Protein AF-X1PFY6-F1 (afdb_monomer)

Structure (mmCIF, N/CA/C/O backbone):
data_AF-X1PFY6-F1
#
_entry.id   AF-X1PFY6-F1
#
loop_
_atom_site.group_PDB
_atom_site.id
_atom_site.type_symbol
_atom_site.label_atom_id
_atom_site.label_alt_id
_atom_site.label_comp_id
_atom_site.label_asym_id
_atom_site.label_entity_id
_atom_site.label_seq_id
_atom_site.pdbx_PDB_ins_code
_atom_site.Cartn_x
_atom_site.Cartn_y
_atom_site.Cartn_z
_atom_site.occupancy
_atom_site.B_iso_or_equiv
_atom_site.auth_seq_id
_atom_site.auth_comp_id
_atom_site.auth_asym_id
_atom_site.auth_atom_id
_atom_site.pdbx_PDB_model_num
ATOM 1 N N . MET A 1 1 ? -3.012 1.150 -27.010 1.00 44.31 1 MET A N 1
ATOM 2 C CA . MET A 1 1 ? -1.896 1.033 -26.038 1.00 44.31 1 MET A CA 1
ATOM 3 C C . MET A 1 1 ? -0.850 2.129 -26.249 1.00 44.31 1 MET A C 1
ATOM 5 O O . MET A 1 1 ? -0.435 2.720 -25.262 1.00 44.31 1 MET A O 1
ATOM 9 N N . HIS A 1 2 ? -0.508 2.474 -27.498 1.00 44.41 2 HIS A N 1
ATOM 10 C CA . HIS A 1 2 ? 0.361 3.618 -27.825 1.00 44.41 2 HIS A CA 1
ATOM 11 C C . HIS A 1 2 ? -0.124 4.966 -27.243 1.00 44.41 2 HIS A C 1
ATOM 13 O O . HIS A 1 2 ? 0.681 5.716 -26.701 1.00 44.41 2 HIS A O 1
ATOM 19 N N . ASP A 1 3 ? -1.434 5.235 -27.230 1.00 48.31 3 ASP A N 1
ATOM 20 C CA . ASP A 1 3 ? -1.971 6.538 -26.785 1.00 48.31 3 ASP A CA 1
ATOM 21 C C . ASP A 1 3 ? -1.911 6.801 -25.268 1.00 48.31 3 ASP A C 1
ATOM 23 O O . ASP A 1 3 ? -2.066 7.942 -24.832 1.00 48.31 3 ASP A O 1
ATOM 27 N N . ILE A 1 4 ? -1.703 5.761 -24.448 1.00 54.56 4 ILE A N 1
ATOM 28 C CA . ILE A 1 4 ? -1.631 5.881 -22.978 1.00 54.56 4 ILE A CA 1
ATOM 29 C C . ILE A 1 4 ? -0.191 6.165 -22.530 1.00 54.56 4 ILE A C 1
ATOM 31 O O . ILE A 1 4 ? 0.019 6.897 -21.569 1.00 54.56 4 ILE A O 1
ATOM 35 N N . LEU A 1 5 ? 0.798 5.630 -23.252 1.00 56.84 5 LEU A N 1
ATOM 36 C CA . LEU A 1 5 ? 2.223 5.803 -22.950 1.00 56.84 5 LEU A CA 1
ATOM 37 C C . LEU A 1 5 ? 2.795 7.125 -23.491 1.00 56.84 5 LEU A C 1
ATOM 39 O O . LEU A 1 5 ? 3.797 7.608 -22.975 1.00 56.84 5 LEU A O 1
ATOM 43 N N . ALA A 1 6 ? 2.163 7.719 -24.510 1.00 57.50 6 ALA A N 1
ATOM 44 C CA . ALA A 1 6 ? 2.623 8.956 -25.148 1.00 57.50 6 ALA A CA 1
ATOM 45 C C . ALA A 1 6 ? 2.235 10.243 -24.393 1.00 57.50 6 ALA A C 1
ATOM 47 O O . ALA A 1 6 ? 2.704 11.327 -24.739 1.00 57.50 6 ALA A O 1
ATOM 48 N N . LYS A 1 7 ? 1.366 10.156 -23.378 1.00 67.19 7 LYS A N 1
ATOM 49 C CA . LYS A 1 7 ? 0.964 11.317 -22.577 1.00 67.19 7 LYS A CA 1
ATOM 50 C C . LYS A 1 7 ? 1.871 11.461 -21.366 1.00 67.19 7 LYS A C 1
ATOM 52 O O . LYS A 1 7 ? 2.070 10.516 -20.608 1.00 67.19 7 LYS A O 1
ATOM 57 N N . GLU A 1 8 ? 2.379 12.672 -21.168 1.00 74.31 8 GLU A N 1
ATOM 58 C CA . GLU A 1 8 ? 3.144 13.026 -19.979 1.00 74.31 8 GLU A CA 1
ATOM 59 C C . GLU A 1 8 ? 2.303 12.749 -18.723 1.00 74.31 8 GLU A C 1
ATOM 61 O O . GLU A 1 8 ? 1.187 13.256 -18.571 1.00 74.31 8 GLU A O 1
ATOM 66 N N . PHE A 1 9 ? 2.824 11.901 -17.837 1.00 81.31 9 PHE A N 1
ATOM 67 C CA . PHE A 1 9 ? 2.168 11.583 -16.578 1.00 81.31 9 PHE A CA 1
ATOM 68 C C . PHE A 1 9 ? 2.151 12.827 -15.687 1.00 81.31 9 PHE A C 1
ATOM 70 O O . PHE A 1 9 ? 3.192 13.278 -15.214 1.00 81.31 9 PHE A O 1
ATOM 77 N N . LYS A 1 10 ? 0.957 13.373 -15.445 1.00 81.75 10 LYS A N 1
ATOM 78 C CA . LYS A 1 10 ? 0.744 14.502 -14.535 1.00 81.75 10 LYS A CA 1
ATOM 79 C C . LYS A 1 10 ? 0.068 13.994 -13.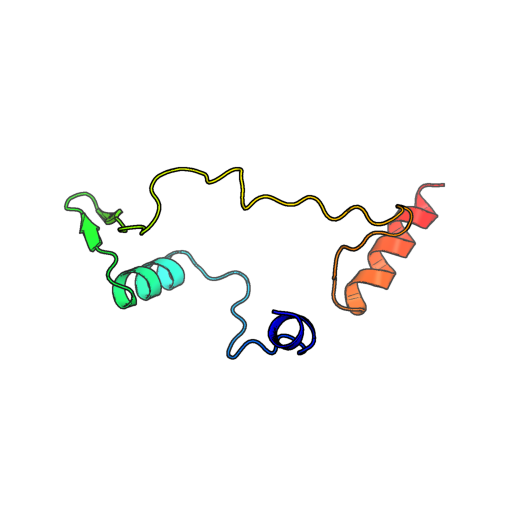262 1.00 81.75 10 LYS A C 1
ATOM 81 O O . LYS A 1 10 ? -1.143 13.753 -13.284 1.00 81.75 10 LYS A O 1
ATOM 86 N N . PRO A 1 11 ? 0.816 13.778 -12.165 1.00 84.75 11 PRO A N 1
ATOM 87 C CA . PRO A 1 11 ? 0.224 13.307 -10.923 1.00 84.75 11 PRO A CA 1
ATOM 88 C C . PRO A 1 11 ? -0.765 14.347 -10.390 1.00 84.75 11 PRO A C 1
ATOM 90 O O . PRO A 1 11 ? -0.481 15.541 -10.379 1.00 84.75 11 PRO A O 1
ATOM 93 N N . LYS A 1 12 ? -1.928 13.890 -9.910 1.00 88.25 12 LYS A N 1
ATOM 94 C CA . LYS A 1 12 ? -2.923 14.774 -9.276 1.00 88.25 12 LYS A CA 1
ATOM 95 C C . LYS A 1 12 ? -2.409 15.372 -7.963 1.00 88.25 12 LYS A C 1
ATOM 97 O O . LYS A 1 12 ? -2.786 16.479 -7.601 1.00 88.25 12 LYS A O 1
ATOM 102 N N . ARG A 1 13 ? -1.575 14.619 -7.242 1.00 87.50 13 ARG A N 1
ATOM 103 C CA . ARG A 1 13 ? -0.949 15.013 -5.980 1.00 87.50 13 ARG A CA 1
ATOM 104 C C . ARG A 1 13 ? 0.363 14.254 -5.827 1.00 87.50 13 ARG A C 1
ATOM 106 O O . ARG A 1 13 ? 0.410 13.062 -6.120 1.00 87.50 13 ARG A O 1
ATOM 113 N N . ILE A 1 14 ? 1.398 14.946 -5.362 1.00 89.38 14 ILE A N 1
ATOM 114 C CA . ILE A 1 14 ? 2.670 14.346 -4.958 1.00 89.38 14 ILE A CA 1
ATOM 115 C C . ILE A 1 14 ? 2.720 14.410 -3.435 1.00 89.38 14 ILE A C 1
ATOM 117 O O . ILE A 1 14 ? 2.427 15.448 -2.843 1.00 89.38 14 ILE A O 1
ATOM 121 N N . ILE A 1 15 ? 3.033 13.281 -2.813 1.00 87.81 15 ILE A N 1
ATOM 122 C CA . ILE A 1 15 ? 3.289 13.180 -1.382 1.00 87.81 15 ILE A CA 1
ATOM 123 C C . ILE A 1 15 ? 4.722 12.693 -1.268 1.00 87.81 15 ILE A C 1
ATOM 125 O O . ILE A 1 15 ? 5.031 11.595 -1.725 1.00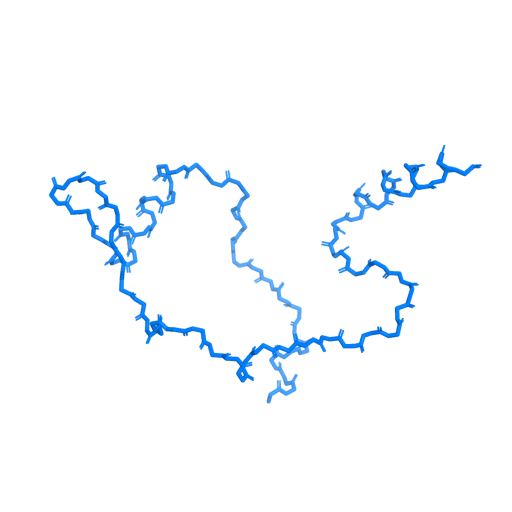 87.81 15 ILE A O 1
ATOM 129 N N . ASP A 1 16 ? 5.570 13.526 -0.686 1.00 93.31 16 ASP A N 1
ATOM 130 C CA . ASP A 1 16 ? 6.965 13.193 -0.453 1.00 93.31 16 ASP A CA 1
ATOM 131 C C . ASP A 1 16 ? 7.154 12.741 0.997 1.00 93.31 16 ASP A C 1
ATOM 133 O O . ASP A 1 16 ? 6.601 13.357 1.908 1.00 93.31 16 ASP A O 1
ATOM 137 N N . ASN A 1 17 ? 7.886 11.641 1.176 1.00 94.00 17 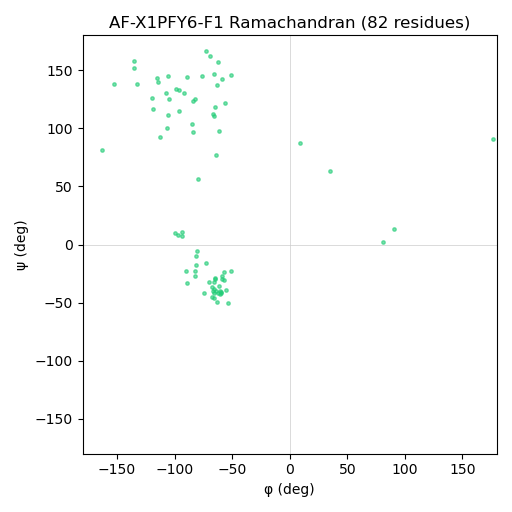ASN A N 1
ATOM 138 C CA . ASN A 1 17 ? 8.234 11.023 2.458 1.00 94.00 17 ASN A CA 1
ATOM 139 C C . ASN A 1 17 ? 7.143 11.114 3.561 1.00 94.00 17 ASN A C 1
ATOM 141 O O . ASN A 1 17 ? 7.349 11.776 4.584 1.00 94.00 17 ASN A O 1
ATOM 145 N N . PRO A 1 18 ? 5.960 10.499 3.369 1.00 94.88 18 PRO A N 1
ATOM 146 C CA . PRO A 1 18 ? 4.892 10.555 4.364 1.00 94.88 18 PRO A CA 1
ATOM 147 C C . PRO A 1 18 ? 5.280 9.832 5.659 1.00 94.88 18 PRO A C 1
ATOM 149 O O . PRO A 1 18 ? 5.953 8.802 5.626 1.00 94.88 18 PRO A O 1
ATOM 152 N N . SER A 1 19 ? 4.792 10.337 6.795 1.00 96.56 19 SER A N 1
ATOM 153 C CA . SER A 1 19 ? 4.946 9.659 8.084 1.00 96.56 19 SER A CA 1
ATOM 154 C C . SER A 1 19 ? 4.106 8.380 8.157 1.00 96.56 19 SER A C 1
ATOM 156 O O . SER A 1 19 ? 3.148 8.197 7.396 1.00 96.56 19 SER A O 1
ATOM 158 N N . GLU A 1 20 ? 4.437 7.498 9.100 1.00 95.56 20 GLU A N 1
ATOM 159 C CA . GLU A 1 20 ? 3.708 6.244 9.302 1.00 95.56 20 GLU A CA 1
ATOM 160 C C . GLU A 1 20 ? 2.229 6.487 9.632 1.00 95.56 20 GLU A C 1
ATOM 162 O O . GLU A 1 20 ? 1.352 5.809 9.097 1.00 95.56 20 GLU A O 1
ATOM 167 N N . GLU A 1 21 ? 1.928 7.486 10.461 1.00 95.69 21 GLU A N 1
ATOM 168 C CA . GLU A 1 21 ? 0.559 7.838 10.846 1.00 95.69 21 GLU A CA 1
ATOM 169 C C . GLU A 1 21 ? -0.265 8.228 9.621 1.00 95.69 21 GLU A C 1
ATOM 171 O O . GLU A 1 21 ? -1.397 7.768 9.459 1.00 95.69 21 GLU A O 1
ATOM 176 N N . LYS A 1 22 ? 0.329 9.014 8.714 1.00 95.25 22 LYS A N 1
ATOM 177 C CA . LYS A 1 22 ? -0.334 9.429 7.477 1.00 95.25 22 LYS A CA 1
ATOM 178 C C . LYS A 1 22 ? -0.569 8.248 6.537 1.00 95.25 22 LYS A C 1
ATOM 180 O O . LYS A 1 22 ? -1.633 8.150 5.927 1.00 95.25 22 LYS A O 1
ATOM 185 N N . LEU A 1 23 ? 0.398 7.334 6.441 1.00 94.69 23 LEU A N 1
ATOM 186 C CA . LEU A 1 23 ? 0.254 6.100 5.66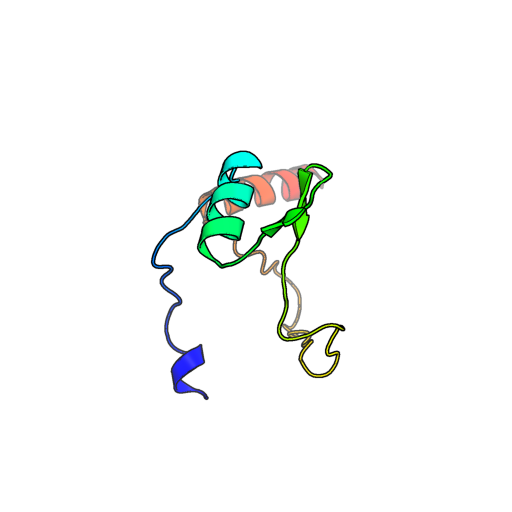6 1.00 94.69 23 LEU A CA 1
ATOM 187 C C . LEU A 1 23 ? -0.866 5.209 6.218 1.00 94.69 23 LEU A C 1
ATOM 189 O O . LEU A 1 23 ? -1.648 4.659 5.442 1.00 94.69 23 LEU A O 1
ATOM 193 N N . ARG A 1 24 ? -0.972 5.090 7.546 1.00 95.44 24 ARG A N 1
ATOM 194 C CA . ARG A 1 24 ? -2.028 4.315 8.213 1.00 95.44 24 ARG A CA 1
ATOM 195 C C . ARG A 1 24 ? -3.409 4.918 7.989 1.00 95.44 24 ARG A C 1
ATOM 197 O O . ARG A 1 24 ? -4.325 4.182 7.640 1.00 95.44 24 ARG A O 1
ATOM 204 N N . GLU A 1 25 ? -3.548 6.233 8.140 1.00 95.56 25 GLU A N 1
ATOM 205 C CA . GLU A 1 25 ? -4.791 6.961 7.855 1.00 95.56 25 GLU A CA 1
ATOM 206 C C . GLU A 1 25 ? -5.291 6.667 6.432 1.00 95.56 25 GLU A C 1
ATOM 208 O O . GLU A 1 25 ? -6.427 6.234 6.248 1.00 95.56 25 GLU A O 1
ATOM 213 N N . TRP A 1 26 ? -4.420 6.786 5.426 1.00 94.06 26 TRP A N 1
ATOM 214 C CA . TRP A 1 26 ? -4.790 6.502 4.037 1.00 94.06 26 TRP A CA 1
ATOM 215 C C . TRP A 1 26 ? -5.098 5.036 3.768 1.00 94.06 26 TRP A C 1
ATOM 217 O O . TRP A 1 26 ? -5.993 4.733 2.982 1.00 94.06 26 TRP A O 1
ATOM 227 N N . ALA A 1 27 ? -4.379 4.112 4.403 1.00 95.25 27 ALA A N 1
ATOM 228 C CA . ALA A 1 27 ? -4.694 2.700 4.265 1.00 95.25 27 ALA A CA 1
ATOM 229 C C . ALA A 1 27 ? -6.113 2.402 4.771 1.00 95.25 27 ALA A C 1
ATOM 231 O O . ALA A 1 27 ? -6.837 1.655 4.118 1.00 95.25 27 ALA A O 1
ATOM 232 N N . LEU A 1 28 ? -6.532 3.027 5.877 1.00 95.94 28 LEU A N 1
ATOM 233 C CA . LEU A 1 28 ? -7.887 2.891 6.420 1.00 95.94 28 LEU A CA 1
ATOM 234 C C . LEU A 1 28 ? -8.944 3.493 5.484 1.00 95.94 28 LEU A C 1
ATOM 236 O O . LEU A 1 28 ? -9.965 2.854 5.236 1.00 95.94 28 LEU A O 1
ATOM 240 N N . GLU A 1 29 ? -8.681 4.661 4.889 1.00 95.31 29 GLU A N 1
ATOM 241 C CA . GLU A 1 29 ? -9.565 5.263 3.874 1.00 95.31 29 GLU A CA 1
ATOM 242 C C . GLU A 1 29 ? -9.781 4.353 2.651 1.00 95.31 29 GLU A C 1
ATOM 244 O O . GLU A 1 29 ? -10.833 4.405 2.016 1.00 95.31 29 GLU A O 1
ATOM 249 N N . GLN A 1 30 ? -8.797 3.512 2.314 1.00 93.38 30 GLN A N 1
ATOM 250 C CA . GLN A 1 30 ? -8.851 2.573 1.186 1.00 93.38 30 GLN A CA 1
ATOM 251 C C . GLN A 1 30 ? -9.343 1.164 1.575 1.00 93.38 30 GLN A C 1
ATOM 253 O O . GLN A 1 30 ? -9.261 0.241 0.764 1.00 93.38 30 GLN A O 1
ATOM 258 N N . GLY A 1 31 ? -9.864 0.978 2.793 1.00 94.44 31 GLY A N 1
ATOM 259 C CA . GLY A 1 31 ? -10.426 -0.299 3.253 1.00 94.44 31 GLY A CA 1
ATOM 260 C C . GLY A 1 31 ? -9.428 -1.239 3.936 1.00 94.44 31 GLY A C 1
ATOM 261 O O . GLY A 1 31 ? -9.729 -2.417 4.135 1.00 94.44 31 GLY A O 1
ATOM 262 N N . GLY A 1 32 ? -8.246 -0.742 4.303 1.00 96.00 32 GLY A N 1
ATOM 263 C CA . GLY A 1 32 ? -7.382 -1.395 5.282 1.00 96.00 32 GLY A CA 1
ATOM 264 C C . GLY A 1 32 ? -8.062 -1.472 6.651 1.00 96.00 32 GLY A C 1
ATOM 265 O O . GLY A 1 32 ? -8.967 -0.698 6.956 1.00 96.00 32 GLY A O 1
ATOM 266 N N . VAL A 1 33 ? -7.638 -2.418 7.484 1.00 96.56 33 VAL A N 1
ATOM 267 C CA . VAL A 1 33 ? -8.251 -2.685 8.793 1.00 96.56 33 VAL A CA 1
ATOM 268 C C . VAL A 1 33 ? -7.168 -2.794 9.858 1.00 96.56 33 VAL A C 1
ATOM 270 O O . VAL A 1 33 ? -6.130 -3.417 9.632 1.00 96.56 33 VAL A O 1
ATOM 273 N N . ILE A 1 34 ? -7.411 -2.212 11.034 1.00 96.56 34 ILE A N 1
ATOM 274 C CA . ILE A 1 34 ? -6.565 -2.434 12.209 1.00 96.56 34 ILE A CA 1
ATOM 275 C C . ILE A 1 34 ? -7.009 -3.723 12.903 1.00 96.56 34 ILE A C 1
ATOM 277 O O . ILE A 1 34 ? -8.171 -3.883 13.264 1.00 96.56 34 ILE A O 1
ATOM 281 N N . THR A 1 35 ? -6.074 -4.652 13.065 1.00 96.25 35 THR A N 1
ATOM 282 C CA . THR A 1 35 ? -6.283 -5.909 13.796 1.00 96.25 35 THR A CA 1
ATOM 283 C C . THR A 1 35 ? -6.362 -5.672 15.305 1.00 96.25 35 THR A C 1
ATOM 285 O O . THR A 1 35 ? -5.926 -4.636 15.802 1.00 96.25 35 THR A O 1
ATOM 288 N N . GLU A 1 36 ? -6.827 -6.669 16.057 1.00 96.12 36 GLU A N 1
ATOM 289 C CA . GLU A 1 36 ? -6.903 -6.622 17.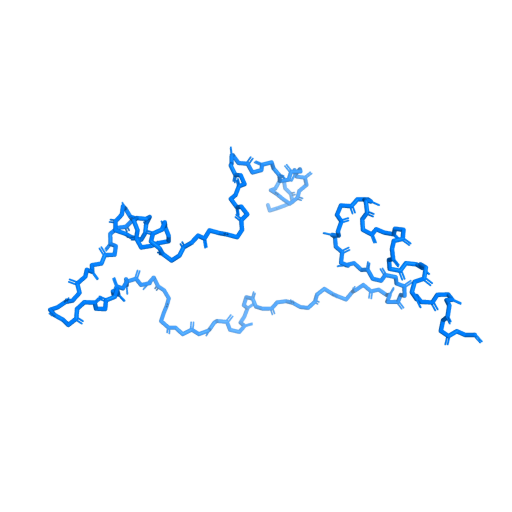529 1.00 96.12 36 GLU A CA 1
ATOM 290 C C . GLU A 1 36 ? -5.547 -6.344 18.205 1.00 96.12 36 GLU A C 1
ATOM 292 O O . GLU A 1 36 ? -5.495 -5.808 19.307 1.00 96.12 36 GLU A O 1
ATOM 297 N N . PHE A 1 37 ? -4.441 -6.649 17.521 1.00 96.19 37 PHE A N 1
ATOM 298 C CA . PHE A 1 37 ? -3.075 -6.408 17.993 1.00 96.19 37 PHE A CA 1
ATOM 299 C C . PHE A 1 37 ? -2.486 -5.065 17.524 1.00 96.19 37 PHE A C 1
ATOM 301 O O . PHE A 1 37 ? -1.295 -4.825 17.696 1.00 96.19 37 PHE A O 1
ATOM 308 N N . GLY A 1 38 ? -3.275 -4.198 16.879 1.00 93.62 38 GLY A N 1
ATOM 309 C CA . GLY A 1 38 ? -2.822 -2.887 16.392 1.00 93.62 38 GLY A CA 1
ATOM 310 C C . GLY A 1 38 ? -2.066 -2.907 15.053 1.00 93.62 38 GLY A C 1
ATOM 311 O O . GLY A 1 38 ? -1.641 -1.860 14.553 1.00 93.62 38 GLY A O 1
ATOM 312 N N . ASN A 1 39 ? -1.918 -4.079 14.427 1.00 96.06 39 ASN A N 1
ATOM 313 C CA . ASN A 1 39 ? -1.311 -4.198 13.098 1.00 96.06 39 ASN A CA 1
ATOM 314 C C . ASN A 1 39 ? -2.282 -3.742 12.005 1.00 96.06 39 ASN A C 1
ATOM 316 O O . ASN A 1 39 ? -3.480 -4.011 12.099 1.00 96.06 39 ASN A O 1
ATOM 320 N N . LEU A 1 40 ? -1.758 -3.122 10.947 1.00 96.12 40 LEU A N 1
ATOM 321 C CA . LEU A 1 40 ? -2.513 -2.796 9.739 1.00 96.12 40 LEU A CA 1
ATOM 322 C C . LEU A 1 40 ? -2.585 -4.024 8.815 1.00 96.12 40 LEU A C 1
ATOM 324 O O . LEU A 1 40 ? -1.555 -4.573 8.430 1.00 96.12 40 LEU A O 1
ATOM 328 N N . SER A 1 41 ? -3.797 -4.428 8.441 1.00 96.12 41 SER A N 1
ATOM 329 C CA . SER A 1 41 ? -4.082 -5.507 7.491 1.00 96.12 41 SER A CA 1
ATOM 330 C C . SER A 1 41 ? -4.746 -4.947 6.234 1.00 96.12 41 SER A C 1
ATOM 332 O O . SER A 1 41 ? -5.599 -4.064 6.319 1.00 96.12 41 SER A O 1
ATOM 334 N N . VAL A 1 42 ? -4.360 -5.452 5.062 1.00 94.06 42 VAL A N 1
ATOM 335 C CA . VAL A 1 42 ? -4.869 -5.006 3.756 1.00 94.06 42 VAL A CA 1
ATOM 336 C C . VAL A 1 42 ? -5.193 -6.205 2.871 1.00 94.06 42 VAL A C 1
ATOM 338 O O . VAL A 1 42 ? -4.566 -7.259 2.978 1.00 94.06 42 VAL A O 1
ATOM 341 N N . VAL A 1 43 ? -6.153 -6.038 1.963 1.00 92.62 43 VAL A N 1
ATOM 342 C CA . VAL A 1 43 ? -6.486 -7.047 0.952 1.00 92.62 43 VAL A CA 1
ATOM 343 C C . VAL A 1 43 ? -5.944 -6.591 -0.395 1.00 92.62 43 VAL A C 1
ATOM 345 O O . VAL A 1 43 ? -6.252 -5.498 -0.861 1.00 92.62 43 VAL A O 1
ATOM 348 N N . THR A 1 44 ? -5.145 -7.437 -1.041 1.00 91.88 44 THR A N 1
ATOM 349 C CA . THR A 1 44 ? -4.625 -7.185 -2.387 1.00 91.88 44 THR A CA 1
ATOM 350 C C . THR A 1 44 ? -5.342 -8.058 -3.413 1.00 91.88 44 THR A C 1
ATOM 352 O O . THR A 1 44 ? -5.663 -9.219 -3.157 1.00 91.88 44 THR A O 1
ATOM 355 N N . THR A 1 45 ? -5.550 -7.530 -4.621 1.00 90.94 45 THR A N 1
ATOM 356 C CA . THR A 1 45 ? -6.106 -8.304 -5.749 1.00 90.94 45 THR A CA 1
ATOM 357 C C . THR A 1 45 ? -5.170 -9.432 -6.186 1.00 90.94 45 THR A C 1
ATOM 359 O O . THR A 1 45 ? -5.607 -10.468 -6.681 1.00 90.94 45 THR A O 1
ATOM 362 N N . VAL A 1 46 ? -3.864 -9.240 -5.996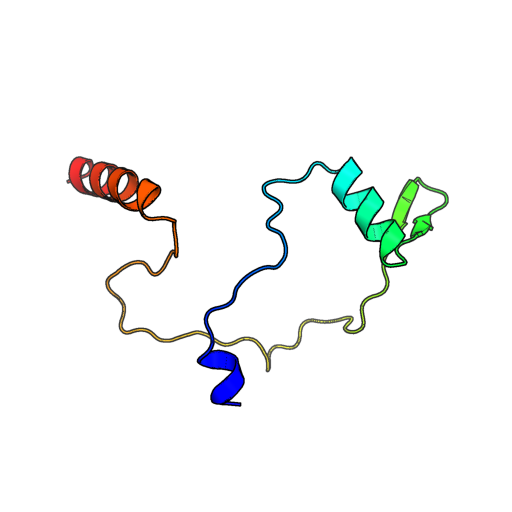 1.00 90.88 46 VAL A N 1
ATOM 363 C CA . VAL A 1 46 ? -2.819 -10.189 -6.377 1.00 90.88 46 VAL A CA 1
ATOM 364 C C . VAL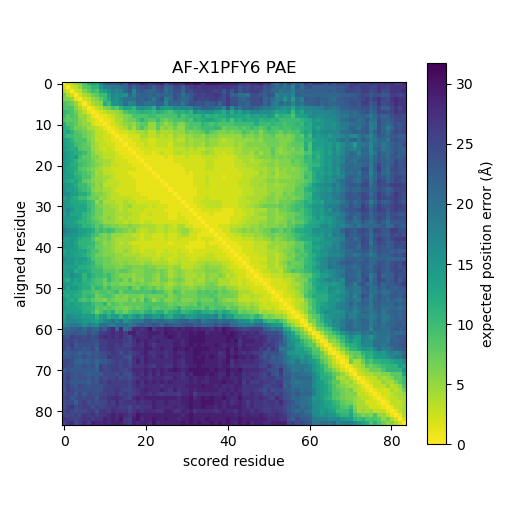 A 1 46 ? -2.053 -10.613 -5.127 1.00 90.88 46 VAL A C 1
ATOM 366 O O . VAL A 1 46 ? -1.539 -9.770 -4.395 1.00 90.88 46 VAL A O 1
ATOM 369 N N . ARG A 1 47 ? -1.963 -11.927 -4.891 1.00 89.50 47 ARG A N 1
ATOM 370 C CA . ARG A 1 47 ? -1.285 -12.504 -3.713 1.00 89.50 47 ARG A CA 1
ATOM 371 C C . ARG A 1 47 ? 0.201 -12.793 -3.925 1.00 89.50 47 ARG A C 1
ATOM 373 O O . ARG A 1 47 ? 0.940 -12.894 -2.958 1.00 89.50 47 ARG A O 1
ATOM 380 N N . ASN A 1 48 ? 0.629 -12.949 -5.177 1.00 92.19 48 ASN A N 1
ATOM 381 C CA . ASN A 1 48 ? 1.975 -13.392 -5.537 1.00 92.19 48 ASN A CA 1
ATOM 382 C C . ASN A 1 48 ? 2.552 -12.531 -6.660 1.00 92.19 48 ASN A C 1
ATOM 384 O O . ASN A 1 48 ? 1.820 -11.927 -7.437 1.00 92.19 48 ASN A O 1
ATOM 388 N N . ARG A 1 49 ? 3.878 -12.508 -6.791 1.00 85.94 49 ARG A N 1
ATOM 389 C CA . ARG A 1 49 ? 4.534 -11.826 -7.914 1.00 85.94 49 ARG A CA 1
ATOM 390 C C . ARG A 1 49 ? 4.069 -12.416 -9.247 1.00 85.94 49 ARG A C 1
ATOM 392 O O . ARG A 1 49 ? 3.925 -13.629 -9.374 1.00 85.94 49 ARG A O 1
ATOM 399 N N . ILE A 1 50 ? 3.901 -11.561 -10.254 1.00 88.75 50 ILE A N 1
ATOM 400 C CA . ILE A 1 50 ? 3.579 -11.977 -11.622 1.00 88.75 50 ILE A CA 1
ATOM 401 C C . ILE A 1 50 ? 4.781 -11.650 -12.509 1.00 88.75 50 ILE A C 1
ATOM 403 O O . ILE A 1 50 ? 4.896 -10.543 -13.029 1.00 88.75 50 ILE A O 1
ATOM 407 N N . ALA A 1 51 ? 5.679 -12.624 -12.681 1.00 83.94 51 ALA A N 1
ATOM 408 C CA . ALA A 1 51 ? 6.931 -12.439 -13.425 1.00 83.94 51 ALA A CA 1
ATOM 409 C C . ALA A 1 51 ? 6.710 -11.953 -14.869 1.00 83.94 51 ALA A C 1
ATOM 411 O O . ALA A 1 51 ? 7.509 -11.185 -15.389 1.00 83.94 51 ALA A O 1
ATOM 412 N N . LYS A 1 52 ? 5.583 -12.334 -15.487 1.00 83.19 52 LYS A N 1
ATOM 413 C CA . LYS A 1 52 ? 5.198 -11.907 -16.841 1.00 83.19 52 LYS A CA 1
ATOM 414 C C . LYS A 1 52 ? 5.077 -10.381 -16.998 1.00 83.19 52 LYS A C 1
ATOM 416 O O . LYS A 1 52 ? 5.242 -9.896 -18.107 1.00 83.19 52 LYS A O 1
ATOM 421 N N . PHE A 1 53 ? 4.775 -9.642 -15.928 1.00 80.88 53 PHE A N 1
ATOM 422 C CA . PHE A 1 53 ? 4.637 -8.178 -15.963 1.00 80.88 53 PHE A CA 1
ATOM 423 C C . PHE A 1 53 ? 5.908 -7.440 -15.519 1.00 80.88 53 PHE A C 1
ATOM 425 O O . PHE A 1 53 ? 5.876 -6.231 -15.311 1.00 80.88 53 PHE A O 1
ATOM 432 N N . THR A 1 54 ? 7.019 -8.153 -15.322 1.00 82.25 54 THR A N 1
ATOM 433 C CA . THR A 1 54 ? 8.317 -7.540 -15.029 1.00 82.25 54 THR A CA 1
ATOM 434 C C . THR A 1 54 ? 9.111 -7.416 -16.321 1.00 82.25 54 THR A C 1
ATOM 436 O O . THR A 1 54 ? 9.485 -8.420 -16.921 1.00 82.25 54 THR A O 1
ATOM 439 N N . GLU A 1 55 ? 9.378 -6.183 -16.735 1.00 80.00 55 GLU A N 1
ATOM 440 C CA . GLU A 1 55 ? 10.134 -5.871 -17.946 1.00 80.00 55 GLU A CA 1
ATOM 441 C C . GLU A 1 55 ? 11.443 -5.167 -17.580 1.00 80.00 55 GLU A C 1
ATOM 443 O O . GLU A 1 55 ? 11.495 -4.355 -16.656 1.00 80.00 55 GLU A O 1
ATOM 448 N N . VAL A 1 56 ? 12.508 -5.477 -18.319 1.00 77.25 56 VAL A N 1
ATOM 449 C CA . VAL A 1 56 ? 13.776 -4.748 -18.248 1.00 77.25 56 VAL A CA 1
ATOM 450 C C . VAL A 1 56 ? 13.869 -3.902 -19.504 1.00 77.25 56 VAL A C 1
ATOM 452 O O . VAL A 1 56 ? 14.021 -4.438 -20.603 1.00 77.25 56 VAL A O 1
ATOM 455 N N . ALA A 1 57 ? 13.778 -2.583 -19.347 1.00 72.56 57 ALA A N 1
ATOM 456 C CA . ALA A 1 57 ? 14.062 -1.666 -20.438 1.00 72.56 57 ALA A CA 1
ATOM 457 C C . ALA A 1 57 ? 15.550 -1.789 -20.792 1.00 72.56 57 ALA A C 1
ATOM 459 O O . ALA A 1 57 ? 16.420 -1.429 -19.999 1.00 72.56 57 ALA A O 1
ATOM 460 N N . ARG A 1 58 ? 15.848 -2.348 -21.968 1.00 57.00 58 ARG A N 1
ATOM 461 C CA . ARG A 1 58 ? 17.192 -2.301 -22.542 1.00 57.00 58 ARG A CA 1
ATOM 462 C C . ARG A 1 58 ? 17.338 -0.977 -23.269 1.00 57.00 58 ARG A C 1
ATOM 464 O O . ARG A 1 58 ? 16.876 -0.825 -24.393 1.00 57.00 58 ARG A O 1
ATOM 471 N N . GLU A 1 59 ? 17.937 -0.027 -22.578 1.00 68.50 59 GLU A N 1
ATOM 472 C CA . GLU A 1 59 ? 18.497 1.174 -23.178 1.00 68.50 59 GLU A CA 1
ATOM 473 C C . GLU A 1 59 ? 19.991 0.891 -23.380 1.00 68.50 59 GLU A C 1
ATOM 475 O O . GLU A 1 59 ? 20.619 0.326 -22.479 1.00 68.50 59 GLU A O 1
ATOM 480 N N . ASP A 1 60 ? 20.542 1.198 -24.560 1.00 61.06 60 ASP A N 1
ATOM 481 C CA . ASP A 1 60 ? 21.976 1.047 -24.827 1.00 61.06 60 ASP A CA 1
ATOM 482 C C . ASP A 1 60 ? 22.726 1.954 -23.849 1.00 61.06 60 ASP A C 1
ATOM 484 O O . ASP A 1 60 ? 22.791 3.177 -23.983 1.00 61.06 60 ASP A O 1
ATOM 488 N N . SER A 1 61 ? 23.186 1.344 -22.763 1.00 57.38 61 SER A N 1
ATOM 489 C CA . SER A 1 61 ? 23.696 2.045 -21.603 1.00 57.38 61 SER A CA 1
ATOM 490 C C . SER A 1 61 ? 24.952 2.802 -21.990 1.00 57.38 61 SER A C 1
ATOM 492 O O . SER A 1 61 ? 25.926 2.157 -22.350 1.00 57.38 61 SER A O 1
ATOM 494 N N . TRP A 1 62 ? 24.926 4.127 -21.863 1.00 44.25 62 TRP A N 1
ATOM 495 C CA . TRP A 1 62 ? 25.803 4.883 -20.962 1.00 44.25 62 TRP A CA 1
ATOM 496 C C . TRP A 1 62 ? 25.211 6.278 -20.785 1.00 44.25 62 TRP A C 1
ATOM 498 O O . TRP A 1 62 ? 25.625 7.199 -21.473 1.00 44.25 62 TRP A O 1
ATOM 508 N N . LEU A 1 63 ? 24.218 6.431 -19.904 1.00 41.69 63 LEU A N 1
ATOM 509 C CA . LEU A 1 63 ? 23.938 7.659 -19.141 1.00 41.69 63 LEU A CA 1
ATOM 510 C C . LEU A 1 63 ? 22.666 7.441 -18.315 1.00 41.69 63 LEU A C 1
ATOM 512 O O . LEU A 1 63 ? 21.559 7.687 -18.774 1.00 41.69 63 LEU A O 1
ATOM 516 N N . TYR A 1 64 ? 22.864 6.957 -17.088 1.00 46.53 64 TYR A N 1
ATOM 517 C CA . TYR A 1 64 ? 21.993 7.108 -15.918 1.00 46.53 64 TYR A CA 1
ATOM 518 C C . TYR A 1 64 ? 20.611 7.738 -16.172 1.00 46.53 64 TYR A C 1
ATOM 520 O O . TYR A 1 64 ? 20.400 8.929 -15.936 1.00 46.53 64 TYR A O 1
ATOM 528 N N . THR A 1 65 ? 19.628 6.916 -16.531 1.00 41.22 65 THR A N 1
ATOM 529 C CA . THR A 1 65 ? 18.201 7.235 -16.404 1.00 41.22 65 THR A CA 1
ATOM 530 C C . THR A 1 65 ? 17.742 7.018 -14.958 1.00 41.22 65 THR A C 1
ATOM 532 O O . THR A 1 65 ? 16.785 6.310 -14.668 1.00 41.22 65 THR A O 1
ATOM 535 N N . LEU A 1 66 ? 18.404 7.690 -14.012 1.00 40.78 66 LEU A N 1
ATOM 536 C CA . LEU A 1 66 ? 17.708 8.131 -12.810 1.00 40.78 66 LEU A CA 1
ATOM 537 C C . LEU A 1 66 ? 17.071 9.470 -13.182 1.00 40.78 66 LEU A C 1
ATOM 539 O O . LEU A 1 66 ? 17.765 10.477 -13.320 1.00 40.78 66 LEU A O 1
ATOM 543 N N . ARG A 1 67 ? 15.751 9.471 -13.412 1.00 43.56 67 ARG A N 1
ATOM 544 C CA . ARG A 1 67 ? 14.951 10.700 -13.528 1.00 43.56 67 ARG A CA 1
ATOM 545 C C . ARG A 1 67 ? 14.980 11.432 -12.187 1.00 43.56 67 ARG A C 1
ATOM 547 O O . ARG A 1 67 ? 14.028 11.365 -11.418 1.00 43.56 67 ARG A O 1
ATOM 554 N N . PHE A 1 68 ? 16.079 12.109 -11.895 1.00 41.53 68 PHE A N 1
ATOM 555 C CA . PHE A 1 68 ? 16.110 13.120 -10.856 1.00 41.53 68 PHE A CA 1
ATOM 556 C C . PHE A 1 68 ? 15.736 14.476 -11.465 1.00 41.53 68 PHE A C 1
ATOM 558 O O . PHE A 1 68 ? 16.111 14.747 -12.609 1.00 41.53 68 PHE A O 1
ATOM 565 N N . PRO A 1 69 ? 15.022 15.338 -10.721 1.00 47.66 69 PRO A N 1
ATOM 566 C CA . PRO A 1 69 ? 14.848 16.740 -11.088 1.00 47.66 69 PRO A CA 1
ATOM 567 C C . PRO A 1 69 ? 16.208 17.396 -11.380 1.00 47.66 69 PRO A C 1
ATOM 569 O O . PRO A 1 69 ? 17.205 17.061 -10.734 1.00 47.66 69 PRO A O 1
ATOM 572 N N . ASP A 1 70 ? 16.257 18.340 -12.327 1.00 53.06 70 ASP A N 1
ATOM 573 C CA . ASP A 1 70 ? 17.496 18.961 -12.838 1.00 53.06 70 ASP A CA 1
ATOM 574 C C . ASP A 1 70 ? 18.444 19.505 -11.752 1.00 53.06 70 ASP A C 1
ATOM 576 O O . ASP A 1 70 ? 19.654 19.611 -11.966 1.00 53.06 70 ASP A O 1
ATOM 580 N N . THR A 1 71 ? 17.922 19.804 -10.563 1.00 50.94 71 THR A N 1
ATOM 581 C CA . THR A 1 71 ? 18.684 20.251 -9.393 1.00 50.94 71 THR A CA 1
ATOM 582 C C . THR A 1 71 ? 19.707 19.222 -8.897 1.00 50.94 71 THR A C 1
ATOM 584 O O . THR A 1 71 ? 20.817 19.608 -8.537 1.00 50.94 71 THR A O 1
ATOM 587 N N . TYR A 1 72 ? 19.413 17.920 -8.957 1.00 49.56 72 TYR A N 1
ATOM 588 C CA . TYR A 1 72 ? 20.326 16.857 -8.495 1.00 49.56 72 TYR A CA 1
ATOM 589 C C . TYR A 1 72 ? 21.404 16.485 -9.520 1.00 49.56 72 TYR A C 1
ATOM 591 O O . TYR A 1 72 ? 22.434 15.899 -9.180 1.00 49.56 72 TYR A O 1
ATOM 599 N N . ARG A 1 73 ? 21.204 16.863 -10.786 1.00 50.50 73 ARG A N 1
ATOM 600 C CA . ARG A 1 73 ? 22.117 16.545 -11.891 1.00 50.50 73 ARG A CA 1
ATOM 601 C C . ARG A 1 73 ? 23.487 17.213 -11.739 1.00 50.50 73 ARG A C 1
ATOM 603 O O . ARG A 1 73 ? 24.482 16.674 -12.222 1.00 50.50 73 ARG A O 1
ATOM 610 N N . ARG A 1 74 ? 23.554 18.379 -11.084 1.00 53.44 74 ARG A N 1
ATOM 611 C CA . ARG A 1 74 ? 24.820 19.095 -10.832 1.00 53.44 74 ARG A CA 1
ATOM 612 C C . ARG A 1 74 ? 25.645 18.433 -9.733 1.00 53.44 74 ARG A C 1
ATOM 614 O O . ARG A 1 74 ? 26.850 18.280 -9.900 1.00 53.44 74 ARG A O 1
ATOM 621 N N . GLU A 1 75 ? 24.988 17.999 -8.664 1.00 53.47 75 GLU A N 1
ATOM 622 C CA . GLU A 1 75 ? 25.648 17.417 -7.494 1.00 53.47 75 GLU A CA 1
ATOM 623 C C . GLU A 1 75 ? 26.286 16.060 -7.829 1.00 53.47 75 GLU A C 1
ATOM 625 O O . GLU A 1 75 ? 27.456 15.826 -7.541 1.00 53.47 75 GLU A O 1
ATOM 630 N N . VAL A 1 76 ? 25.553 15.202 -8.550 1.00 55.41 76 VAL A N 1
ATOM 631 C CA . VAL A 1 76 ? 26.042 13.878 -8.971 1.00 55.41 76 VAL A CA 1
ATOM 632 C C . VAL A 1 76 ? 27.204 13.992 -9.963 1.00 55.41 76 VAL A C 1
ATOM 634 O O . VAL A 1 76 ? 28.167 13.235 -9.868 1.00 55.41 76 VAL A O 1
ATOM 637 N N . LYS A 1 77 ? 27.165 14.970 -10.883 1.00 55.12 77 LYS A N 1
ATOM 638 C CA . LYS A 1 77 ? 28.294 15.238 -11.790 1.00 55.12 77 LYS A CA 1
ATOM 639 C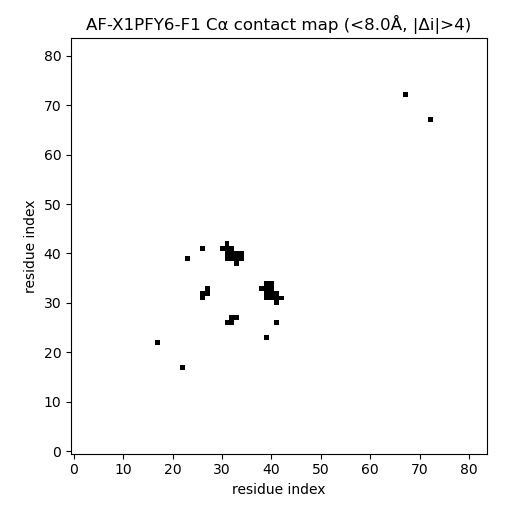 C . LYS A 1 77 ? 29.543 15.699 -11.043 1.00 55.12 77 LYS A C 1
ATOM 641 O O . LYS A 1 77 ? 30.629 15.278 -11.421 1.00 55.12 77 LYS A O 1
ATOM 646 N N . ARG A 1 78 ? 29.400 16.540 -10.013 1.00 52.62 78 ARG A N 1
ATOM 647 C CA . ARG A 1 78 ? 30.535 17.018 -9.211 1.00 52.62 78 ARG A CA 1
ATOM 648 C C . ARG A 1 78 ? 31.219 15.861 -8.481 1.00 52.62 78 ARG A C 1
ATOM 650 O O . ARG A 1 78 ? 32.415 15.673 -8.648 1.00 52.62 78 ARG A O 1
ATOM 657 N N . ILE A 1 79 ? 30.441 15.029 -7.787 1.00 57.25 79 ILE A N 1
ATOM 658 C CA . ILE A 1 79 ? 30.956 13.871 -7.035 1.00 57.25 79 ILE A CA 1
ATOM 659 C C . ILE A 1 79 ? 31.689 12.879 -7.954 1.00 57.25 79 ILE A C 1
ATOM 661 O O . ILE A 1 79 ? 32.758 12.384 -7.607 1.00 57.25 79 ILE A O 1
ATOM 665 N N . LEU A 1 80 ? 31.144 12.607 -9.146 1.00 52.06 80 LEU A N 1
ATOM 666 C CA . LEU A 1 80 ? 31.771 11.699 -10.114 1.00 52.06 80 LEU A CA 1
ATOM 667 C C . LEU A 1 80 ? 33.054 12.264 -10.745 1.00 52.06 80 LEU A C 1
ATOM 669 O O . LEU A 1 80 ? 33.947 11.487 -11.064 1.00 52.06 80 LEU A O 1
ATOM 673 N N . LEU A 1 81 ? 33.152 13.584 -10.936 1.00 54.75 81 LEU A N 1
ATOM 674 C CA . LEU A 1 81 ? 34.335 14.233 -11.520 1.00 54.75 81 LEU A CA 1
ATOM 675 C C . LEU A 1 81 ? 35.457 14.474 -10.504 1.00 54.75 81 LEU A C 1
ATOM 677 O O . LEU A 1 81 ? 36.612 14.501 -10.898 1.00 54.75 81 LEU A O 1
ATOM 681 N N . GLU A 1 82 ? 35.135 14.626 -9.219 1.00 50.06 82 GLU A N 1
ATOM 682 C CA . GLU A 1 82 ? 36.121 14.787 -8.135 1.00 50.06 82 GLU A CA 1
ATOM 683 C C . GLU A 1 82 ? 36.738 13.453 -7.669 1.00 50.06 82 GLU A C 1
ATOM 685 O O . GLU A 1 82 ? 37.639 13.447 -6.835 1.00 50.06 82 GLU A O 1
ATOM 690 N N . SER A 1 83 ? 36.256 12.321 -8.194 1.00 49.41 83 SER A N 1
ATOM 691 C CA . SER A 1 83 ? 36.732 10.969 -7.857 1.00 49.41 83 SER A CA 1
ATOM 692 C C . SER A 1 83 ? 37.714 10.379 -8.890 1.00 49.41 83 SER A C 1
ATOM 694 O O . SER A 1 83 ? 38.013 9.185 -8.823 1.00 49.41 83 SER A O 1
ATOM 696 N N . LEU A 1 84 ? 38.181 11.189 -9.851 1.00 46.44 84 LEU A N 1
ATOM 697 C CA . LEU A 1 84 ? 39.194 10.868 -10.872 1.00 46.44 84 LEU A CA 1
ATOM 698 C C . LEU A 1 84 ? 40.404 11.793 -10.717 1.00 46.44 84 LEU A C 1
ATOM 700 O O . LEU A 1 84 ? 41.529 11.300 -10.951 1.00 46.44 84 LEU A O 1
#

Foldseek 3Di:
DVVVVPDDDDDPDDDPPDDPVVVQVVQVVVPWDQDPVRDTHDDDPDDDDDVVPDDDDDDPDDDDPPPDDPVVVVVVVVVVVVVD

Radius of gyration: 19.88 Å; Cα contacts (8 Å, |Δi|>4): 21; chains: 1; bounding box: 50×34×46 Å

Nearest PDB structures (foldseek):
  7uui-assembly1_m  TM=2.107E-01  e=3.442E+00  Saccharomyces cerevisiae BY4741

pLDDT: mean 74.75, std 20.32, range [40.78, 96.56]

Organism: NCBI:txid412755

Secondary structure (DSSP, 8-state):
-HHHHSS----S----S--HHHHHHHHHHTT-EE-TTS-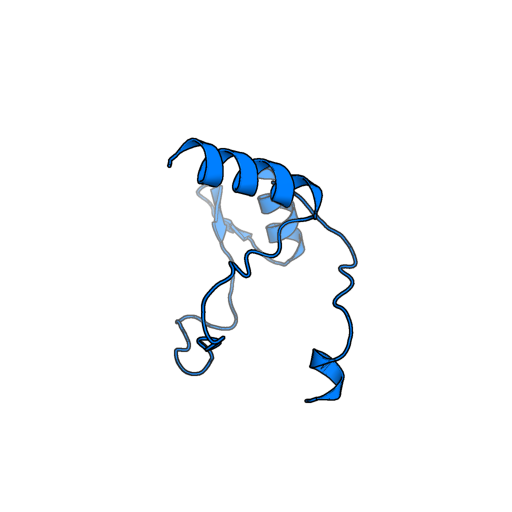EE---S--S--GGG-------SSS------HHHHHHHHHHHHTT-

Sequence (84 aa):
MHDILAKEFKPKRIIDNPSEEKLREWALEQGGVITEFGNLSVVTTVRNRIAKFTEVAREDSWLYTLRFPDTYRREVKRILLESL

Mean predicted aligned error: 14.13 Å

Solvent-accessible surface area (backbone atoms only — not comparable to full-atom values): 5962 Å² total; per-residue (Å²): 115,71,78,69,72,72,51,83,87,75,75,95,71,87,83,76,87,74,51,70,68,59,53,50,53,52,38,43,77,72,68,28,43,74,46,99,85,71,47,82,45,75,86,67,100,65,94,67,89,59,70,90,79,64,79,80,85,85,65,91,82,85,73,81,86,68,91,62,65,77,79,54,58,56,58,56,51,49,58,63,61,75,74,114